Protein AF-A0AAD9XE96-F1 (afdb_monomer)

Radius of gyration: 38.79 Å; Cα contacts (8 Å, |Δi|>4): 26; chains: 1; bounding box: 76×45×105 Å

Sequence (97 aa):
MKAYNPVIYGIYGLTMWLNTNEKPVQVPEFKKQIGRPNKARNLQSDEVRVGGKLKLRRNYIRIKYNKCNQEGHNKTTCEKRKGLGSETEATDVAEST

Mean predicted aligned error: 19.69 Å

Solvent-accessible surface area (backbone atoms only — not comparable to full-atom values): 7368 Å² total; per-residue (Å²): 138,79,86,70,74,79,78,83,76,79,79,79,56,80,89,75,52,85,86,70,93,64,79,77,84,76,77,80,84,87,71,86,69,86,67,82,75,64,97,66,74,81,75,54,95,88,50,81,79,83,53,81,83,78,58,80,77,89,75,96,73,85,40,62,22,84,89,79,70,45,71,83,35,44,82,89,69,34,58,86,69,63,54,84,74,68,88,74,88,80,87,81,84,81,83,90,134

pLDDT: mean 75.11, std 15.86, range [36.0, 92.0]

Structure (mmCIF, N/CA/C/O backbone):
data_AF-A0AAD9XE96-F1
#
_entry.id   AF-A0AAD9XE96-F1
#
loop_
_atom_site.group_PDB
_atom_site.id
_atom_site.type_symbol
_atom_site.label_atom_id
_atom_site.label_alt_id
_atom_site.label_comp_id
_atom_site.label_asym_id
_atom_site.label_entity_id
_atom_site.label_seq_id
_atom_site.pdbx_PDB_ins_code
_atom_site.Cartn_x
_atom_site.Cartn_y
_atom_site.Cartn_z
_atom_site.occupancy
_atom_site.B_iso_or_equiv
_atom_site.auth_seq_id
_atom_site.auth_comp_id
_atom_site.auth_asym_id
_atom_site.auth_atom_id
_atom_site.pdbx_PDB_model_num
ATOM 1 N N . MET A 1 1 ? -6.534 24.973 -49.827 1.00 55.97 1 MET A N 1
ATOM 2 C CA . MET A 1 1 ? -6.609 24.003 -48.712 1.00 55.97 1 MET A CA 1
ATOM 3 C C . MET A 1 1 ? -5.207 23.857 -48.109 1.00 55.97 1 MET A C 1
ATOM 5 O O . MET A 1 1 ? -4.431 23.042 -48.576 1.00 55.97 1 MET A O 1
ATOM 9 N N . LYS A 1 2 ? -4.824 24.734 -47.164 1.00 62.03 2 LYS A N 1
ATOM 10 C CA . LYS A 1 2 ? -3.468 24.773 -46.556 1.00 62.03 2 LYS A CA 1
ATOM 11 C C . LYS A 1 2 ? -3.336 23.897 -45.294 1.00 62.03 2 LYS A C 1
ATOM 13 O O . LYS A 1 2 ? -2.276 23.855 -44.691 1.00 62.03 2 LYS A O 1
ATOM 18 N N . ALA A 1 3 ? -4.417 23.228 -44.891 1.00 64.88 3 ALA A N 1
ATOM 19 C CA . ALA A 1 3 ? -4.564 22.621 -43.567 1.00 64.88 3 ALA A CA 1
ATOM 20 C C . ALA A 1 3 ? -3.907 21.234 -43.394 1.00 64.88 3 ALA A C 1
ATOM 22 O O . ALA A 1 3 ? -3.866 20.739 -42.276 1.00 64.88 3 ALA A O 1
ATOM 23 N N . TYR A 1 4 ? -3.389 20.616 -44.463 1.00 69.81 4 TYR A N 1
ATOM 24 C CA . TYR A 1 4 ? -2.868 19.235 -44.445 1.00 69.81 4 TYR A CA 1
ATOM 25 C C . TYR A 1 4 ? -1.405 19.112 -44.900 1.00 69.81 4 TYR A C 1
ATOM 27 O O . TYR A 1 4 ? -0.989 18.059 -45.370 1.00 69.81 4 TYR A O 1
ATOM 35 N N . ASN A 1 5 ? -0.622 20.188 -44.809 1.00 67.69 5 ASN A N 1
ATOM 36 C CA . ASN A 1 5 ? 0.792 20.173 -45.182 1.00 67.69 5 ASN A CA 1
ATOM 37 C C . ASN A 1 5 ? 1.613 20.449 -43.913 1.00 67.69 5 ASN A C 1
ATOM 39 O O . ASN A 1 5 ? 1.487 21.551 -43.378 1.00 67.69 5 ASN A O 1
ATOM 43 N N . PRO A 1 6 ? 2.389 19.489 -43.380 1.00 73.38 6 PRO A N 1
ATOM 44 C CA . PRO A 1 6 ? 3.073 18.406 -44.090 1.00 73.38 6 PRO A CA 1
ATOM 45 C C . PRO A 1 6 ? 2.352 17.050 -44.063 1.00 73.38 6 PRO A C 1
ATOM 47 O O . PRO A 1 6 ? 1.811 16.623 -43.044 1.00 73.38 6 PRO A O 1
ATOM 50 N N . VAL A 1 7 ? 2.428 16.338 -45.187 1.00 77.69 7 VAL A N 1
ATOM 51 C CA . VAL A 1 7 ? 2.073 14.916 -45.273 1.00 77.69 7 VAL A CA 1
ATOM 52 C C . VAL A 1 7 ? 3.103 14.114 -44.475 1.00 77.69 7 VAL A C 1
ATOM 54 O O . VAL A 1 7 ? 4.284 14.094 -44.821 1.00 77.69 7 VAL A O 1
ATOM 57 N N . ILE A 1 8 ? 2.668 13.470 -43.391 1.00 78.19 8 ILE A N 1
ATOM 58 C CA . ILE A 1 8 ? 3.510 12.551 -42.620 1.00 78.19 8 ILE A CA 1
ATOM 59 C C . ILE A 1 8 ? 3.527 11.219 -43.365 1.00 78.19 8 ILE A C 1
ATOM 61 O O . ILE A 1 8 ? 2.523 10.509 -43.409 1.00 78.19 8 ILE A O 1
ATOM 65 N N . TYR A 1 9 ? 4.667 10.884 -43.961 1.00 79.94 9 TYR A N 1
ATOM 66 C CA . TYR A 1 9 ? 4.883 9.560 -44.529 1.00 79.94 9 TYR A CA 1
ATOM 67 C C . TYR A 1 9 ? 5.139 8.553 -43.406 1.00 79.94 9 TYR A C 1
ATOM 69 O O . TYR A 1 9 ? 5.825 8.854 -42.427 1.00 79.94 9 TYR A O 1
ATOM 77 N N . GLY A 1 10 ? 4.567 7.358 -43.540 1.00 85.19 10 GLY A N 1
ATOM 78 C CA . GLY A 1 10 ? 4.820 6.265 -42.609 1.00 85.19 10 GLY A CA 1
ATOM 79 C C . GLY A 1 10 ? 6.291 5.851 -42.629 1.00 85.19 10 GLY A C 1
ATOM 80 O O . GLY A 1 10 ? 6.954 5.914 -43.664 1.00 85.19 10 GLY A O 1
ATOM 81 N N . ILE A 1 11 ? 6.797 5.410 -41.480 1.00 86.62 11 ILE A N 1
ATOM 82 C CA . ILE A 1 11 ? 8.118 4.788 -41.402 1.00 86.62 11 ILE A CA 1
ATOM 83 C C . ILE A 1 11 ? 8.035 3.424 -42.092 1.00 86.62 11 ILE A C 1
ATOM 85 O O . ILE A 1 11 ? 7.054 2.696 -41.927 1.00 86.62 11 ILE A O 1
ATOM 89 N N . TYR A 1 12 ? 9.062 3.082 -42.870 1.00 87.62 12 TYR A N 1
ATOM 90 C CA . TYR A 1 12 ? 9.150 1.781 -43.521 1.00 87.62 12 TYR A CA 1
ATOM 91 C C . TYR A 1 12 ? 9.070 0.639 -42.503 1.00 87.62 12 TYR A C 1
ATOM 93 O O . TYR A 1 12 ? 9.626 0.724 -41.406 1.00 87.62 12 TYR A O 1
ATOM 101 N N . GLY A 1 13 ? 8.384 -0.440 -42.880 1.00 85.69 13 GLY A N 1
ATOM 102 C CA . GLY A 1 13 ? 8.292 -1.640 -42.055 1.00 85.69 13 GLY A CA 1
ATOM 103 C C . GLY A 1 13 ? 9.650 -2.320 -41.871 1.00 85.69 13 GLY A C 1
ATOM 104 O O . GLY A 1 13 ? 10.563 -2.135 -42.675 1.00 85.69 13 GLY A O 1
ATOM 105 N N . LEU A 1 14 ? 9.753 -3.153 -40.834 1.00 8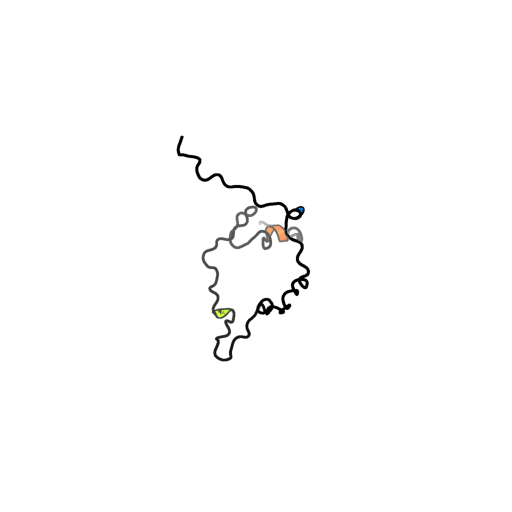7.50 14 LEU A N 1
ATOM 106 C CA . LEU A 1 14 ? 10.976 -3.867 -40.443 1.00 87.50 14 LEU A CA 1
ATOM 107 C C . LEU A 1 14 ? 11.664 -4.597 -41.612 1.00 87.50 14 LEU A C 1
ATOM 109 O O . LEU A 1 14 ? 12.884 -4.637 -41.688 1.00 87.50 14 LEU A O 1
ATOM 113 N N . THR A 1 15 ? 10.887 -5.141 -42.551 1.00 87.31 15 THR A N 1
ATOM 114 C CA . THR A 1 15 ? 11.388 -5.885 -43.719 1.00 87.31 15 THR A CA 1
ATOM 115 C C . THR A 1 15 ? 12.129 -5.024 -44.743 1.00 87.31 15 THR A C 1
ATOM 117 O O . THR A 1 15 ? 12.838 -5.567 -45.583 1.00 87.31 15 THR A O 1
ATOM 120 N N . MET A 1 16 ? 11.938 -3.703 -44.717 1.00 88.94 16 MET A N 1
ATOM 121 C CA . MET A 1 16 ? 12.594 -2.743 -45.612 1.00 88.94 16 MET A CA 1
ATOM 122 C C . MET A 1 16 ? 13.798 -2.058 -44.948 1.00 88.94 16 MET A C 1
ATOM 124 O O . MET A 1 16 ? 14.417 -1.185 -45.554 1.00 88.94 16 MET A O 1
ATOM 128 N N . TRP A 1 17 ? 14.114 -2.402 -43.696 1.00 88.31 17 TRP A N 1
ATOM 129 C CA . TRP A 1 17 ? 15.292 -1.873 -43.016 1.00 88.31 17 TRP A CA 1
ATOM 130 C C . TRP A 1 17 ? 16.557 -2.547 -43.549 1.00 88.31 17 TRP A C 1
ATOM 132 O O . TRP A 1 17 ? 16.545 -3.710 -43.954 1.00 88.31 17 TRP A O 1
ATOM 142 N N . LEU A 1 18 ? 17.664 -1.805 -43.556 1.00 87.88 18 LEU A N 1
ATOM 143 C CA . LEU A 1 18 ? 18.960 -2.349 -43.943 1.00 87.88 18 LEU A CA 1
ATOM 144 C C . LEU A 1 18 ? 19.391 -3.402 -42.915 1.00 87.88 18 LEU A C 1
ATOM 146 O O . LEU A 1 18 ? 19.462 -3.118 -41.721 1.00 87.88 18 LEU A O 1
ATOM 150 N N . ASN A 1 19 ? 19.688 -4.614 -43.386 1.00 83.81 19 ASN A N 1
ATOM 151 C CA . ASN A 1 19 ? 20.254 -5.662 -42.545 1.00 83.81 19 ASN A CA 1
ATOM 152 C C . ASN A 1 19 ? 21.727 -5.347 -42.286 1.00 83.81 19 ASN A C 1
ATOM 154 O O . ASN A 1 19 ? 22.576 -5.538 -43.159 1.00 83.81 19 ASN A O 1
ATOM 158 N N . THR A 1 20 ? 22.031 -4.858 -41.090 1.00 84.94 20 THR A N 1
ATOM 159 C CA . THR A 1 20 ? 23.410 -4.609 -40.673 1.00 84.94 20 THR A CA 1
ATOM 160 C C . THR A 1 20 ? 24.014 -5.879 -40.070 1.00 84.94 20 THR A C 1
ATOM 162 O O . THR A 1 20 ? 23.395 -6.515 -39.222 1.00 84.94 20 THR A O 1
ATOM 165 N N . ASN A 1 21 ? 25.251 -6.228 -40.443 1.00 86.38 21 ASN A N 1
ATOM 166 C CA . ASN A 1 21 ? 26.025 -7.329 -39.833 1.00 86.38 21 ASN A CA 1
ATOM 167 C C . ASN A 1 21 ? 26.597 -6.959 -38.446 1.00 86.38 21 ASN A C 1
ATOM 169 O O . ASN A 1 21 ? 27.682 -7.399 -38.060 1.00 86.38 21 ASN A O 1
ATOM 173 N N . GLU A 1 22 ? 25.909 -6.088 -37.714 1.00 84.06 22 GLU A N 1
ATOM 174 C CA . GLU A 1 22 ? 26.345 -5.628 -36.403 1.00 84.06 22 GLU A CA 1
ATOM 175 C C . GLU A 1 22 ? 26.132 -6.702 -35.339 1.00 84.06 22 GLU A C 1
ATOM 177 O O . GLU A 1 22 ? 25.264 -7.573 -35.440 1.00 84.06 22 GLU A O 1
ATOM 182 N N . LYS A 1 23 ? 26.958 -6.645 -34.290 1.00 86.94 23 LYS A N 1
ATOM 183 C CA . LYS A 1 23 ? 26.786 -7.532 -33.142 1.00 86.94 23 LYS A CA 1
ATOM 184 C C . LYS A 1 23 ? 25.428 -7.248 -32.495 1.00 86.94 23 LYS A C 1
ATOM 186 O O . LYS A 1 23 ? 25.044 -6.082 -32.395 1.00 86.94 23 LYS A O 1
ATOM 191 N N . PRO A 1 24 ? 24.727 -8.284 -32.010 1.00 86.88 24 PRO A N 1
ATOM 192 C CA . PRO A 1 24 ? 23.485 -8.077 -31.289 1.00 86.88 24 PRO A CA 1
ATOM 193 C C . PRO A 1 24 ? 23.731 -7.165 -30.085 1.00 86.88 24 PRO A C 1
ATOM 195 O O . PRO A 1 24 ? 24.760 -7.272 -29.408 1.00 86.88 24 PRO A O 1
ATOM 198 N N . VAL A 1 25 ? 22.775 -6.274 -29.825 1.00 87.88 25 VAL A N 1
ATOM 199 C CA . VAL A 1 25 ? 22.806 -5.386 -28.660 1.00 87.88 25 VAL A CA 1
ATOM 200 C C . VAL A 1 25 ? 22.941 -6.242 -27.402 1.00 87.88 25 VAL A C 1
ATOM 202 O O . VAL A 1 25 ? 22.152 -7.163 -27.180 1.00 87.88 25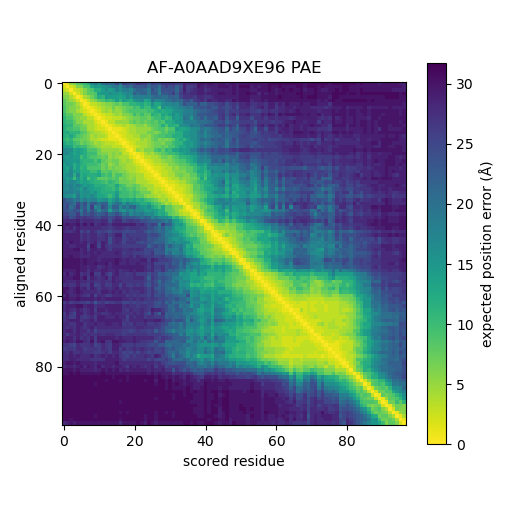 VAL A O 1
ATOM 205 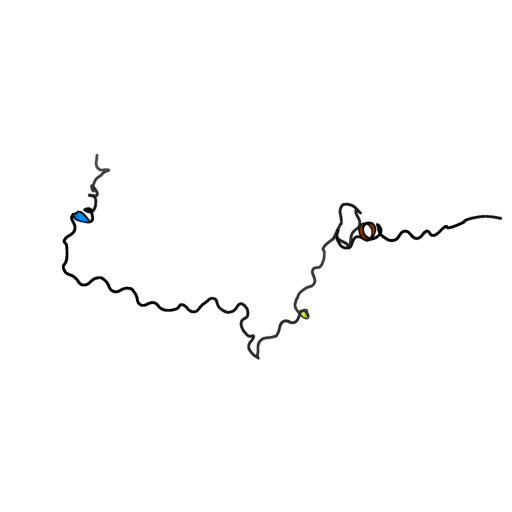N N . GLN A 1 26 ? 23.959 -5.959 -26.588 1.00 89.50 26 GLN A N 1
ATOM 206 C CA . GLN A 1 26 ? 24.126 -6.649 -25.315 1.00 89.50 26 GLN A CA 1
ATOM 207 C C . GLN A 1 26 ? 22.973 -6.288 -24.382 1.00 89.50 26 GLN A C 1
ATOM 209 O O . GLN A 1 26 ? 22.545 -5.134 -24.316 1.00 89.50 26 GLN A O 1
ATOM 214 N N . VAL A 1 27 ? 22.474 -7.286 -23.653 1.00 90.62 27 VAL A N 1
ATOM 215 C CA . VAL A 1 27 ? 21.445 -7.050 -22.643 1.00 90.62 27 VAL A CA 1
ATOM 216 C C . VAL A 1 27 ? 21.957 -6.052 -21.602 1.00 90.62 27 VAL A C 1
ATOM 218 O O . VAL A 1 27 ? 23.145 -6.074 -21.263 1.00 90.62 27 VAL A O 1
ATOM 221 N N . PRO A 1 28 ? 21.085 -5.177 -21.080 1.00 90.44 28 PRO A N 1
ATOM 222 C CA . PRO A 1 28 ? 21.468 -4.300 -19.990 1.00 90.44 28 PRO A CA 1
ATOM 223 C C . PRO A 1 28 ? 21.927 -5.131 -18.791 1.00 90.44 28 PRO A C 1
ATOM 225 O O . PRO A 1 28 ? 21.367 -6.187 -18.487 1.00 90.44 28 PRO A O 1
ATOM 228 N N . GLU A 1 29 ? 22.942 -4.632 -18.093 1.00 92.00 29 GLU A N 1
ATOM 229 C CA . GLU A 1 29 ? 23.438 -5.274 -16.884 1.00 92.00 29 GLU A CA 1
ATOM 230 C C . GLU A 1 29 ? 22.341 -5.282 -15.809 1.00 92.00 29 GLU A C 1
ATOM 232 O O . GLU A 1 29 ? 21.815 -4.237 -15.410 1.00 92.00 29 GLU A O 1
ATOM 237 N N . PHE A 1 30 ? 21.986 -6.473 -15.327 1.00 89.38 30 PHE A N 1
ATOM 238 C CA . PHE A 1 30 ? 21.008 -6.605 -14.258 1.00 89.38 30 PHE A CA 1
ATOM 239 C C . PHE A 1 30 ? 21.610 -6.131 -12.932 1.00 89.38 30 PHE A C 1
ATOM 241 O O . PHE A 1 30 ? 22.492 -6.773 -12.364 1.00 89.38 30 PHE A O 1
ATOM 248 N N . LYS A 1 31 ? 21.075 -5.034 -12.391 1.00 90.19 31 LYS A N 1
ATOM 249 C CA . LYS A 1 31 ? 21.378 -4.575 -11.032 1.00 90.19 31 LYS A CA 1
ATOM 250 C C . LYS A 1 31 ? 20.199 -4.885 -10.126 1.00 90.19 31 LYS A C 1
ATOM 252 O O . LYS A 1 31 ? 19.100 -4.367 -10.326 1.00 90.19 31 LYS A O 1
ATOM 257 N N . LYS A 1 32 ? 20.428 -5.711 -9.099 1.00 87.50 32 LYS A N 1
ATOM 258 C CA . LYS A 1 32 ? 19.431 -5.955 -8.053 1.00 87.50 32 LYS A CA 1
ATOM 259 C C . LYS A 1 32 ? 19.134 -4.629 -7.357 1.00 87.50 32 LYS A C 1
ATOM 261 O O . LYS A 1 32 ? 19.978 -4.101 -6.637 1.00 87.50 32 LYS A O 1
ATOM 266 N N . GLN A 1 33 ? 17.939 -4.095 -7.580 1.00 85.44 33 GLN A N 1
ATOM 267 C CA . GLN A 1 33 ? 17.486 -2.913 -6.861 1.00 85.44 33 GLN A CA 1
ATOM 268 C C . GLN A 1 33 ? 17.451 -3.226 -5.361 1.00 85.44 33 GLN A C 1
ATOM 270 O O . GLN A 1 33 ? 17.086 -4.337 -4.957 1.00 85.44 33 GLN A O 1
ATOM 275 N N . ILE A 1 34 ? 17.834 -2.249 -4.533 1.00 82.12 34 ILE A N 1
ATOM 276 C CA . ILE A 1 34 ? 17.573 -2.318 -3.095 1.00 82.12 34 ILE A CA 1
ATOM 277 C C . ILE A 1 34 ? 16.075 -2.567 -2.934 1.00 82.12 34 ILE A C 1
ATOM 279 O O . ILE A 1 34 ? 15.245 -1.822 -3.457 1.00 82.12 34 ILE A O 1
ATOM 283 N N . GLY A 1 35 ? 15.747 -3.691 -2.2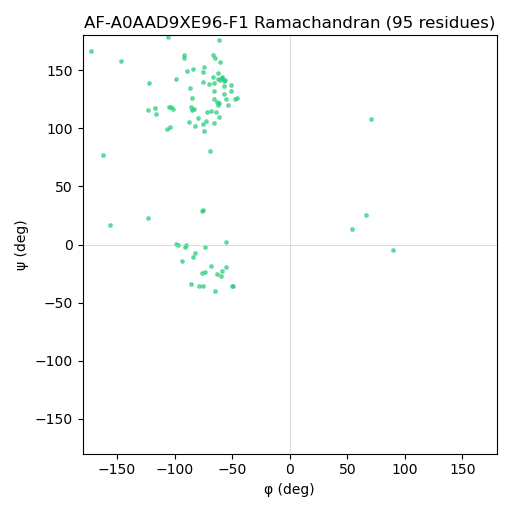96 1.00 84.50 35 GLY A N 1
ATOM 284 C CA . GLY A 1 35 ? 14.366 -4.097 -2.091 1.00 84.50 35 GLY A CA 1
ATOM 285 C C . GLY A 1 35 ? 13.603 -3.069 -1.259 1.00 84.50 35 GLY A C 1
ATOM 286 O O . GLY A 1 35 ? 14.166 -2.103 -0.742 1.00 84.50 35 GLY A O 1
ATOM 287 N N . ARG A 1 36 ? 12.300 -3.306 -1.092 1.00 81.06 36 ARG A N 1
ATOM 288 C CA . ARG A 1 36 ? 11.453 -2.504 -0.203 1.00 81.06 36 ARG A CA 1
ATOM 289 C C . ARG A 1 36 ? 12.171 -2.299 1.145 1.00 81.06 36 ARG A C 1
ATOM 291 O O . ARG A 1 36 ? 12.526 -3.299 1.773 1.00 81.06 36 ARG A O 1
ATOM 298 N N . PRO A 1 37 ? 12.337 -1.050 1.617 1.00 77.25 37 PRO A N 1
ATOM 299 C CA . PRO A 1 37 ? 12.839 -0.791 2.958 1.00 77.25 37 PRO A CA 1
ATOM 300 C C . PRO A 1 37 ? 12.040 -1.606 3.974 1.00 77.25 37 PRO A C 1
ATOM 302 O O . PRO A 1 37 ? 10.806 -1.642 3.906 1.00 77.25 37 PRO A O 1
ATOM 305 N N . ASN A 1 38 ? 12.731 -2.293 4.886 1.00 68.56 38 ASN A N 1
ATOM 306 C CA . ASN A 1 38 ? 12.067 -3.109 5.897 1.00 68.56 38 ASN A CA 1
ATOM 307 C C . ASN A 1 38 ? 10.994 -2.284 6.619 1.00 68.56 38 ASN A C 1
ATOM 309 O O . ASN A 1 38 ? 11.201 -1.120 6.959 1.00 68.56 38 ASN A O 1
ATOM 313 N N . LYS A 1 39 ? 9.828 -2.902 6.840 1.00 68.81 39 LYS A N 1
ATOM 314 C CA . LYS A 1 39 ? 8.608 -2.254 7.355 1.00 68.81 39 LYS A CA 1
ATOM 315 C C . LYS A 1 39 ? 8.813 -1.522 8.691 1.00 68.81 39 LYS A C 1
ATOM 317 O O . LYS A 1 39 ? 8.011 -0.658 9.032 1.00 68.81 39 LYS A O 1
ATOM 322 N N . ALA A 1 40 ? 9.870 -1.852 9.426 1.00 64.38 40 ALA A N 1
ATOM 323 C CA . ALA A 1 40 ? 10.321 -1.106 10.584 1.00 64.38 40 ALA A CA 1
ATOM 324 C C . ALA A 1 40 ? 11.774 -0.675 10.371 1.00 64.38 40 ALA A C 1
ATOM 326 O O . ALA A 1 40 ? 12.681 -1.504 10.294 1.00 64.38 40 ALA A O 1
ATOM 327 N N . ARG A 1 41 ? 11.985 0.638 10.297 1.00 75.88 41 ARG A N 1
ATOM 328 C CA . ARG A 1 41 ? 13.291 1.235 10.555 1.00 75.88 41 ARG A CA 1
ATOM 329 C C . ARG A 1 41 ? 13.611 1.002 12.033 1.00 75.88 41 ARG A C 1
ATOM 331 O O . ARG A 1 41 ? 12.756 1.263 12.880 1.00 75.88 41 ARG A O 1
ATOM 338 N N . ASN A 1 42 ? 14.812 0.520 12.342 1.00 73.88 42 ASN A N 1
ATOM 339 C CA . ASN A 1 42 ? 15.292 0.513 13.722 1.00 73.88 42 ASN A CA 1
ATOM 340 C C . ASN A 1 42 ? 15.350 1.971 14.206 1.00 73.88 42 ASN A C 1
ATOM 342 O O . ASN A 1 42 ? 16.006 2.795 13.565 1.00 73.88 42 ASN A O 1
ATOM 346 N N . LEU A 1 43 ? 14.628 2.287 15.286 1.00 74.50 43 LEU A N 1
ATOM 347 C CA . LEU A 1 43 ? 14.765 3.570 15.981 1.00 74.50 43 LEU A CA 1
ATOM 348 C C . LEU A 1 43 ? 16.229 3.716 16.413 1.00 74.50 43 LEU A C 1
ATOM 350 O O . LEU A 1 43 ? 16.782 2.777 16.993 1.00 74.50 43 LEU A O 1
ATOM 354 N N . GLN A 1 44 ? 16.852 4.853 16.105 1.00 78.44 44 GLN A N 1
ATOM 355 C CA . GLN A 1 44 ? 18.169 5.193 16.642 1.00 78.44 44 GLN A CA 1
ATOM 356 C C . GLN A 1 44 ? 18.083 5.414 18.164 1.00 78.44 44 GLN A C 1
ATOM 358 O O . GLN A 1 44 ? 16.993 5.554 18.722 1.00 78.44 44 GLN A O 1
ATOM 363 N N . SER A 1 45 ? 19.221 5.395 18.861 1.00 74.38 45 SER A N 1
ATOM 364 C CA . SER A 1 45 ? 19.267 5.480 20.332 1.00 74.38 45 SER A CA 1
ATOM 365 C C . SER A 1 45 ? 18.724 6.796 20.901 1.00 74.38 45 SER A C 1
ATOM 367 O O . SER A 1 45 ? 18.285 6.833 22.046 1.00 74.38 45 SER A O 1
ATOM 369 N N . ASP A 1 46 ? 18.764 7.861 20.106 1.00 80.38 46 ASP A N 1
ATOM 370 C CA . ASP A 1 46 ? 18.243 9.198 20.396 1.00 80.38 46 ASP A CA 1
ATOM 371 C C . ASP A 1 46 ? 16.742 9.343 20.090 1.00 80.38 46 ASP A C 1
ATOM 373 O O . ASP A 1 46 ? 16.109 10.321 20.489 1.00 80.38 46 ASP A O 1
ATOM 377 N N . GLU A 1 47 ? 16.136 8.364 19.418 1.00 77.94 47 GLU A N 1
ATOM 378 C CA . GLU A 1 47 ? 14.724 8.416 19.071 1.00 77.94 47 GLU A CA 1
ATOM 379 C C . GLU A 1 47 ? 13.839 7.915 20.213 1.00 77.94 47 GLU A C 1
ATOM 381 O O . GLU A 1 47 ? 13.945 6.785 20.699 1.00 77.94 47 GLU A O 1
ATOM 386 N N . VAL A 1 48 ? 12.877 8.750 20.610 1.00 74.56 48 VAL A N 1
ATOM 387 C CA . VAL A 1 48 ? 11.912 8.407 21.657 1.00 74.56 48 VAL A CA 1
ATOM 388 C C . VAL A 1 48 ? 11.049 7.230 21.202 1.00 74.56 48 VAL A C 1
ATOM 390 O O . VAL A 1 48 ? 10.217 7.344 20.298 1.00 74.56 48 VAL A O 1
ATOM 393 N N . ARG A 1 49 ? 11.192 6.084 21.876 1.00 70.44 49 ARG A N 1
ATOM 394 C CA . ARG A 1 49 ? 10.316 4.929 21.664 1.00 70.44 49 ARG A CA 1
ATOM 395 C C . ARG A 1 49 ? 8.908 5.285 22.123 1.00 70.44 49 ARG A C 1
ATOM 397 O O . ARG A 1 49 ? 8.616 5.311 23.318 1.00 70.44 49 ARG A O 1
ATOM 404 N N . VAL A 1 50 ? 8.024 5.534 21.160 1.00 69.06 50 VAL A N 1
ATOM 405 C CA . VAL A 1 50 ? 6.618 5.860 21.407 1.00 69.06 50 VAL A CA 1
ATOM 406 C C . VAL A 1 50 ? 5.881 4.627 21.948 1.00 69.06 50 VAL A C 1
ATOM 408 O O . VAL A 1 50 ? 5.187 3.907 21.231 1.00 69.06 50 VAL A O 1
ATOM 411 N N . GLY A 1 51 ? 6.037 4.362 23.245 1.00 68.31 51 GLY A N 1
ATOM 412 C CA . GLY A 1 51 ? 5.135 3.498 23.997 1.00 68.31 51 GLY A CA 1
ATOM 413 C C . GLY A 1 51 ? 3.722 4.084 23.967 1.00 68.31 51 GLY A C 1
ATOM 414 O O . GLY A 1 51 ? 3.549 5.287 23.775 1.00 68.31 51 GLY A O 1
ATOM 415 N N . GLY A 1 52 ? 2.696 3.251 24.168 1.00 65.50 52 GLY A N 1
ATOM 416 C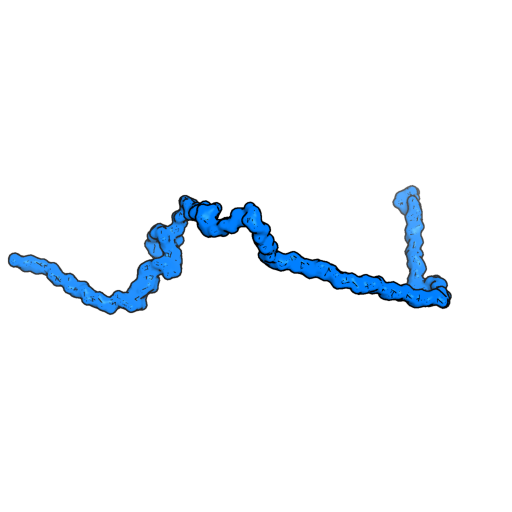 CA . GLY A 1 52 ? 1.274 3.608 24.001 1.00 65.50 52 GLY A CA 1
ATOM 417 C C . GLY A 1 52 ? 0.745 4.813 24.803 1.00 65.50 52 GLY A C 1
ATOM 418 O O . GLY A 1 52 ? -0.436 5.118 24.697 1.00 65.50 52 GLY A O 1
ATOM 419 N N . LYS A 1 53 ? 1.598 5.503 25.567 1.00 65.31 53 LYS A N 1
ATOM 420 C CA . LYS A 1 53 ? 1.328 6.728 26.326 1.00 65.31 53 LYS A CA 1
ATOM 421 C C . LYS A 1 53 ? 1.195 7.991 25.457 1.00 65.31 53 LYS A C 1
ATOM 423 O O . LYS A 1 53 ? 0.532 8.921 25.887 1.00 65.31 53 LYS A O 1
ATOM 428 N N . LEU A 1 54 ? 1.767 8.027 24.246 1.00 67.00 54 LEU A N 1
ATOM 429 C CA . LEU A 1 54 ? 1.634 9.177 23.323 1.00 67.00 54 LEU A CA 1
ATOM 430 C C . LEU A 1 54 ? 0.442 9.054 22.356 1.00 67.00 54 LEU A C 1
ATOM 432 O O . LEU A 1 54 ? 0.199 9.947 21.549 1.00 67.00 54 LEU A O 1
ATOM 436 N N . LYS A 1 55 ? -0.308 7.944 22.399 1.00 72.69 55 LYS A N 1
ATOM 437 C CA . LYS A 1 55 ? -1.534 7.802 21.608 1.00 72.69 55 LYS A CA 1
ATOM 438 C C . LYS A 1 55 ? -2.688 8.423 22.386 1.00 72.69 55 LYS A C 1
ATOM 440 O O . LYS A 1 55 ? -3.049 7.923 23.450 1.00 72.69 55 LYS A O 1
ATOM 445 N N . LEU A 1 56 ? -3.281 9.486 21.846 1.00 79.06 56 LEU A N 1
ATOM 446 C CA . LEU A 1 56 ? -4.506 10.056 22.400 1.00 79.06 56 LEU A CA 1
ATOM 447 C C . LEU A 1 56 ? -5.604 8.986 22.446 1.00 79.06 56 LEU A C 1
ATOM 449 O O . LEU A 1 56 ? -5.786 8.208 21.503 1.00 79.06 56 LEU A O 1
ATOM 453 N N . ARG A 1 57 ? -6.341 8.937 23.560 1.00 76.88 57 ARG A N 1
ATOM 454 C CA . ARG A 1 57 ? -7.538 8.101 23.667 1.00 76.88 57 ARG A CA 1
ATOM 455 C C . ARG A 1 57 ? -8.604 8.647 22.722 1.00 76.88 57 ARG A C 1
ATOM 457 O O . ARG A 1 57 ? -8.731 9.854 22.525 1.00 76.88 57 ARG A O 1
ATOM 464 N N . ARG A 1 58 ? -9.372 7.740 22.122 1.00 81.62 58 ARG A N 1
ATOM 465 C CA . ARG A 1 58 ? -10.494 8.112 21.264 1.00 81.62 58 ARG A CA 1
ATOM 466 C C . ARG A 1 58 ? -11.644 8.594 22.152 1.00 81.62 58 ARG A C 1
ATOM 468 O O . ARG A 1 58 ? -12.364 7.774 22.711 1.00 81.62 58 ARG A O 1
ATOM 475 N N . ASN A 1 59 ? -11.773 9.908 22.299 1.00 82.44 59 ASN A N 1
ATOM 476 C CA . ASN A 1 59 ? -12.803 10.550 23.117 1.00 82.44 59 ASN A CA 1
ATOM 477 C C . ASN A 1 59 ? -14.055 10.872 22.270 1.00 82.44 59 ASN A C 1
ATOM 479 O O . ASN A 1 59 ? -13.971 10.930 21.044 1.00 82.44 59 ASN A O 1
ATOM 483 N N . TYR A 1 60 ? -15.205 11.086 22.920 1.00 81.12 60 TYR A N 1
ATOM 484 C CA . TYR A 1 60 ? -16.473 11.546 22.312 1.00 81.12 60 TYR A CA 1
ATOM 485 C C . TYR A 1 60 ? -17.179 10.596 21.331 1.00 81.12 60 TYR A C 1
ATOM 487 O O . TYR A 1 60 ? -17.964 11.037 20.493 1.00 81.12 60 TYR A O 1
ATOM 495 N N . ILE A 1 61 ? -16.966 9.284 21.443 1.00 84.38 61 ILE A N 1
ATOM 496 C CA . ILE A 1 61 ? -17.697 8.311 20.620 1.00 84.38 61 ILE A CA 1
ATOM 497 C C . ILE A 1 61 ? -18.815 7.670 21.414 1.00 84.38 61 ILE A C 1
ATOM 499 O O . ILE A 1 61 ? -18.572 6.926 22.361 1.00 84.38 61 ILE A O 1
ATOM 503 N N . ARG A 1 62 ? -20.045 7.906 20.958 1.00 85.44 62 ARG A N 1
ATOM 504 C CA . ARG A 1 62 ? -21.224 7.183 21.424 1.00 85.44 62 ARG A CA 1
ATOM 505 C C . ARG A 1 62 ? -21.317 5.865 20.670 1.00 85.44 62 ARG A C 1
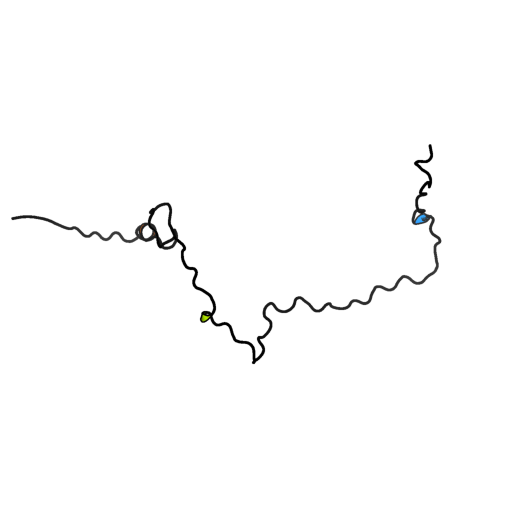ATOM 507 O O . ARG A 1 62 ? -21.699 5.822 19.503 1.00 85.44 62 ARG A O 1
ATOM 514 N N . ILE A 1 63 ? -20.910 4.784 21.325 1.00 87.75 63 ILE A N 1
ATOM 515 C CA . ILE A 1 63 ? -21.097 3.433 20.798 1.00 87.75 63 ILE A CA 1
ATOM 516 C C . ILE A 1 63 ? -22.520 3.013 21.153 1.00 87.75 63 ILE A C 1
ATOM 518 O O . ILE A 1 63 ? -22.835 2.905 22.333 1.00 87.75 63 ILE A O 1
ATOM 522 N N . LYS A 1 64 ? -23.367 2.776 20.150 1.00 89.88 64 LYS A N 1
ATOM 523 C CA . LYS A 1 64 ? -24.737 2.281 20.330 1.00 89.88 64 LYS A CA 1
ATOM 524 C C . LYS A 1 64 ? -24.914 0.975 19.570 1.00 89.88 64 LYS A C 1
ATOM 526 O O . LYS A 1 64 ? -24.467 0.849 18.429 1.00 89.88 64 LYS A O 1
ATOM 531 N N . TYR A 1 65 ? -25.603 0.012 20.174 1.00 90.56 65 TYR A N 1
ATOM 532 C CA . TYR A 1 65 ? -26.057 -1.181 19.468 1.00 90.56 65 TYR A CA 1
ATOM 533 C C . TYR A 1 65 ? -27.552 -1.078 19.146 1.00 90.56 65 TYR A C 1
ATOM 535 O O . TYR A 1 65 ? -28.394 -1.021 20.037 1.00 90.56 65 TYR A O 1
ATOM 543 N N . ASN A 1 66 ? -27.896 -1.090 17.855 1.00 86.62 66 ASN A N 1
ATOM 544 C CA . ASN A 1 66 ? -29.259 -0.816 17.380 1.00 86.62 66 ASN A CA 1
ATOM 545 C C . ASN A 1 66 ? -30.336 -1.774 17.914 1.00 86.62 66 ASN A C 1
ATOM 547 O O . ASN A 1 66 ? -31.488 -1.373 18.016 1.00 86.62 66 ASN A O 1
ATOM 551 N N . LYS A 1 67 ? -30.001 -3.028 18.262 1.00 85.62 67 LYS A N 1
ATOM 552 C CA . LYS A 1 67 ? -31.023 -3.977 18.745 1.00 85.62 67 LYS A CA 1
ATOM 553 C C . LYS A 1 67 ? -31.408 -3.765 20.208 1.00 85.62 67 LYS A C 1
ATOM 555 O O . LYS A 1 67 ? -32.560 -3.973 20.558 1.00 85.62 67 LYS A O 1
ATOM 560 N N . CYS A 1 68 ? -30.460 -3.390 21.067 1.00 87.69 68 CYS A N 1
ATOM 561 C CA . CYS A 1 68 ? -30.748 -3.107 22.477 1.00 87.69 68 CYS A CA 1
ATOM 562 C C . CYS A 1 68 ? -31.014 -1.619 22.734 1.00 87.69 68 CYS A C 1
ATOM 564 O O . CYS A 1 68 ? -31.485 -1.281 23.815 1.00 87.69 68 CYS A O 1
ATOM 566 N N . ASN A 1 69 ? -30.676 -0.756 21.768 1.00 85.19 69 ASN A N 1
ATOM 567 C CA . ASN A 1 69 ? -30.724 0.703 21.837 1.00 85.19 69 ASN A CA 1
ATOM 568 C C . ASN A 1 69 ? -29.969 1.337 23.016 1.00 85.19 69 ASN A C 1
ATOM 570 O O . ASN A 1 69 ? -30.115 2.532 23.251 1.00 85.19 69 ASN A O 1
ATOM 574 N N . GLN A 1 70 ? -29.124 0.570 23.700 1.00 87.44 70 GLN A N 1
ATOM 575 C CA . GLN A 1 70 ? -28.285 1.034 24.798 1.00 87.44 70 GLN A CA 1
ATOM 576 C C . GLN A 1 70 ? -26.934 1.536 24.277 1.00 87.44 70 GLN A C 1
ATOM 578 O O . GLN A 1 70 ? -26.411 1.057 23.261 1.00 87.44 70 GLN A O 1
ATOM 583 N N . GLU A 1 71 ? -26.382 2.516 24.988 1.00 88.44 71 GLU A N 1
ATOM 584 C CA . GLU A 1 71 ? -25.075 3.105 24.708 1.00 88.44 71 GLU A CA 1
ATOM 585 C C . GLU A 1 71 ? -23.958 2.392 25.495 1.00 88.44 71 GLU A C 1
ATOM 587 O O . GLU A 1 71 ? -24.208 1.645 26.440 1.00 88.44 71 GLU A O 1
ATOM 592 N N . GLY A 1 72 ? -22.706 2.591 25.082 1.00 88.00 72 GLY A N 1
ATOM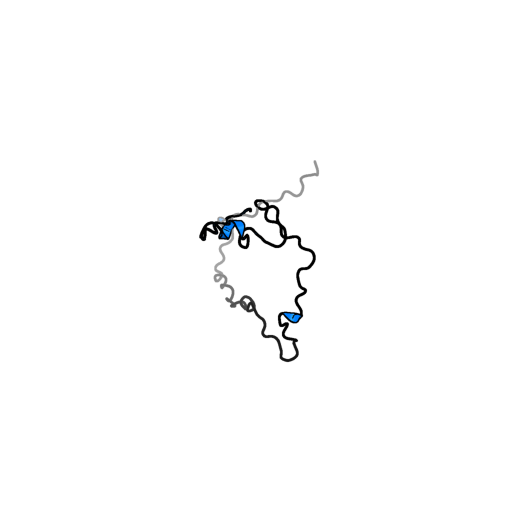 593 C CA . GLY A 1 72 ? -21.511 2.086 25.768 1.00 88.00 72 GLY A CA 1
ATOM 594 C C . GLY A 1 72 ? -21.039 0.696 25.334 1.00 88.00 72 GLY A C 1
ATOM 595 O O . GLY A 1 72 ? -19.971 0.259 25.759 1.00 88.00 72 GLY A O 1
ATOM 596 N N . HIS A 1 73 ? -21.767 0.001 24.454 1.00 90.31 73 HIS A N 1
ATOM 597 C CA . HIS A 1 73 ? -21.384 -1.336 23.998 1.00 90.31 73 HIS A CA 1
ATOM 598 C C . HIS A 1 73 ? -21.772 -1.609 22.543 1.00 90.31 73 HIS A C 1
ATOM 600 O O . HIS A 1 73 ? -22.660 -0.982 21.968 1.00 90.31 73 HIS A O 1
ATOM 606 N N . ASN A 1 74 ? -21.088 -2.571 21.926 1.00 89.50 74 ASN A N 1
ATOM 607 C CA . ASN A 1 74 ? -21.353 -2.992 20.555 1.00 89.50 74 ASN A CA 1
ATOM 608 C C . ASN A 1 74 ? -22.072 -4.354 20.544 1.00 89.50 74 ASN A C 1
ATOM 610 O O . ASN A 1 74 ? -22.271 -4.989 21.579 1.00 89.50 74 ASN A O 1
ATOM 614 N N . LYS A 1 75 ? -22.414 -4.856 19.352 1.00 86.88 75 LYS A N 1
ATOM 615 C CA . LYS A 1 75 ? -23.036 -6.182 19.190 1.00 86.88 75 LYS A CA 1
ATOM 616 C C . LYS A 1 75 ? -22.271 -7.293 19.925 1.00 86.88 75 LYS A C 1
ATOM 618 O O . LYS A 1 75 ? -22.895 -8.223 20.421 1.00 86.88 75 LYS A O 1
ATOM 623 N N . THR A 1 76 ? -20.938 -7.217 19.979 1.00 85.56 76 THR A N 1
ATOM 624 C CA . THR A 1 76 ? -20.099 -8.270 20.569 1.00 85.56 76 THR A CA 1
ATOM 625 C C . THR A 1 76 ? -20.121 -8.278 22.097 1.00 85.56 76 THR A C 1
ATOM 627 O O . THR A 1 76 ? -20.128 -9.348 22.706 1.00 85.56 76 THR A O 1
ATOM 630 N N . THR A 1 77 ? -20.197 -7.099 22.713 1.00 86.75 77 THR A N 1
ATOM 631 C CA . THR A 1 77 ? -20.174 -6.916 24.168 1.00 86.75 77 THR A CA 1
ATOM 632 C C . THR A 1 77 ? -21.562 -6.777 24.792 1.00 86.75 77 THR A C 1
ATOM 634 O O . THR A 1 77 ? -21.657 -6.688 26.006 1.00 86.75 77 THR A O 1
ATOM 637 N N . CYS A 1 78 ? -22.633 -6.825 23.994 1.00 89.69 78 CYS A N 1
ATOM 638 C CA . CYS A 1 78 ? -24.015 -6.761 24.472 1.00 89.69 78 CYS A CA 1
ATOM 639 C C . CYS A 1 78 ? -24.381 -7.938 25.393 1.00 89.69 78 CYS A C 1
ATOM 641 O O . CYS A 1 78 ? -24.385 -9.092 24.959 1.00 89.69 78 CYS A O 1
ATOM 643 N N . GLU A 1 79 ? -24.759 -7.636 26.635 1.00 85.38 79 GLU A N 1
ATOM 644 C CA . GLU A 1 79 ? -25.171 -8.613 27.653 1.00 85.38 79 GLU A CA 1
ATOM 645 C C . GLU A 1 79 ? -26.460 -9.343 27.276 1.00 85.38 79 GLU A C 1
ATOM 647 O O . GLU A 1 79 ? -26.510 -10.561 27.369 1.00 85.38 79 GLU A O 1
ATOM 652 N N . LYS A 1 80 ? -27.448 -8.644 26.700 1.00 79.62 80 LYS A N 1
ATOM 653 C CA . LYS A 1 80 ? -28.701 -9.256 26.209 1.00 79.62 80 LYS A CA 1
ATOM 654 C C . LYS A 1 80 ? -28.477 -10.339 25.147 1.00 79.62 80 LYS A C 1
ATOM 656 O O . LYS A 1 80 ? -29.332 -11.185 24.931 1.00 79.62 80 LYS A O 1
ATOM 661 N N . ARG A 1 81 ? -27.332 -10.305 24.456 1.00 77.44 81 ARG A N 1
ATOM 662 C CA . ARG A 1 81 ? -26.919 -11.362 23.521 1.00 77.44 81 ARG A CA 1
ATOM 663 C C . ARG A 1 81 ? -26.183 -12.499 24.232 1.00 77.44 81 ARG A C 1
ATOM 665 O O . ARG A 1 81 ? -26.273 -13.637 23.793 1.00 77.44 81 ARG A O 1
ATOM 672 N N . LYS A 1 82 ? -25.417 -12.179 25.276 1.00 70.94 82 LYS A N 1
ATOM 673 C CA . LYS A 1 82 ? -24.676 -13.157 26.084 1.00 70.94 82 LYS A CA 1
ATOM 674 C C . LYS A 1 82 ? -25.587 -13.930 27.046 1.00 70.94 82 LYS A C 1
ATOM 676 O O . LYS A 1 82 ? -25.246 -15.049 27.391 1.00 70.94 82 LYS A O 1
ATOM 681 N N . GLY A 1 83 ? -26.734 -13.358 27.418 1.00 60.62 83 GLY A N 1
ATOM 682 C CA . GLY A 1 83 ? -27.726 -13.945 28.323 1.00 60.62 83 GLY A CA 1
ATOM 683 C C . GLY A 1 83 ? -28.563 -15.087 27.742 1.00 60.62 83 GLY A C 1
ATOM 684 O O . GLY A 1 83 ? -29.322 -15.691 28.482 1.00 60.62 83 GLY A O 1
ATOM 685 N N . LEU A 1 84 ? -28.397 -15.458 26.467 1.00 55.00 84 LEU A N 1
ATOM 686 C CA . LEU A 1 84 ? -29.038 -16.653 25.888 1.00 55.00 84 LEU A CA 1
ATOM 687 C C . LEU A 1 84 ? -28.355 -17.974 26.325 1.00 55.00 84 LEU A C 1
ATOM 689 O O . LEU A 1 84 ? -28.313 -18.937 25.563 1.00 55.00 84 LEU A O 1
ATOM 693 N N . GLY A 1 85 ? -27.750 -17.998 27.516 1.00 51.06 85 GLY A N 1
ATOM 694 C CA . GLY A 1 85 ? -26.935 -19.110 28.008 1.00 51.06 85 GLY A CA 1
ATOM 695 C C . GLY A 1 85 ? -26.803 -19.215 29.530 1.00 51.06 85 GLY A C 1
ATOM 696 O O . GLY A 1 85 ? -25.899 -19.905 29.989 1.00 51.06 85 GLY A O 1
ATOM 697 N N . SER A 1 86 ? -27.657 -18.551 30.314 1.00 42.94 86 SER A N 1
ATOM 698 C CA . SER A 1 86 ? -27.760 -18.810 31.758 1.00 42.94 86 SER A CA 1
ATOM 699 C C . SER A 1 86 ? -29.077 -18.263 32.311 1.00 42.94 86 SER A C 1
ATOM 701 O O . SER A 1 86 ? -29.112 -17.204 32.937 1.00 42.94 86 SER A O 1
ATOM 703 N N . GLU A 1 87 ? -30.165 -18.981 32.054 1.00 42.72 87 GLU A N 1
ATOM 704 C CA . GLU A 1 87 ? -31.340 -18.935 32.920 1.00 42.72 87 GLU A CA 1
ATOM 705 C C . GLU A 1 87 ? -31.112 -19.989 34.010 1.00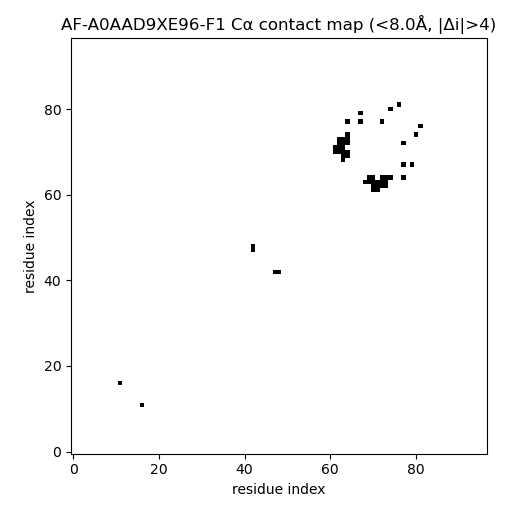 42.72 87 GLU A C 1
ATOM 707 O O . GLU A 1 87 ? -31.168 -21.188 33.752 1.00 42.72 87 GLU A O 1
ATOM 712 N N . THR A 1 88 ? -30.783 -19.547 35.222 1.00 36.00 88 THR A N 1
ATOM 713 C CA . THR A 1 88 ? -31.170 -20.279 36.430 1.00 36.00 88 THR A CA 1
ATOM 714 C C . THR A 1 88 ? -32.087 -19.362 37.208 1.00 36.00 88 THR A C 1
ATOM 716 O O . THR A 1 88 ? -31.713 -18.249 37.579 1.00 36.00 88 THR A O 1
ATOM 719 N N . GLU A 1 89 ? -33.304 -19.856 37.340 1.00 36.75 89 GLU A N 1
ATOM 720 C CA . GLU A 1 89 ? -34.485 -19.290 37.960 1.00 36.75 89 GLU A CA 1
ATOM 721 C C . GLU A 1 89 ? -34.181 -18.706 39.346 1.00 36.75 89 GLU A C 1
ATOM 723 O O . GLU A 1 89 ? -33.680 -19.391 40.235 1.00 36.75 89 GLU A O 1
ATOM 728 N N . ALA A 1 90 ? -34.521 -17.433 39.536 1.00 38.72 90 ALA A N 1
ATOM 729 C CA . ALA A 1 90 ? -34.797 -16.876 40.850 1.00 38.72 90 ALA A CA 1
ATOM 730 C C . ALA A 1 90 ? -36.318 -16.730 40.948 1.00 38.72 90 ALA A C 1
ATOM 732 O O . ALA A 1 90 ? -36.904 -15.820 40.361 1.00 38.72 90 ALA A O 1
ATOM 733 N N . THR A 1 91 ? -36.965 -17.671 41.635 1.00 38.88 91 THR A N 1
ATOM 734 C CA . THR A 1 91 ? -38.341 -17.507 42.105 1.00 38.88 91 THR A CA 1
ATOM 735 C C . THR A 1 91 ? -38.333 -16.524 43.269 1.00 38.88 91 THR A C 1
ATOM 737 O O . THR A 1 91 ? -37.890 -16.861 44.366 1.00 38.88 91 THR A O 1
ATOM 740 N N . ASP A 1 92 ? -38.812 -15.312 43.011 1.00 37.38 92 ASP A N 1
ATOM 741 C CA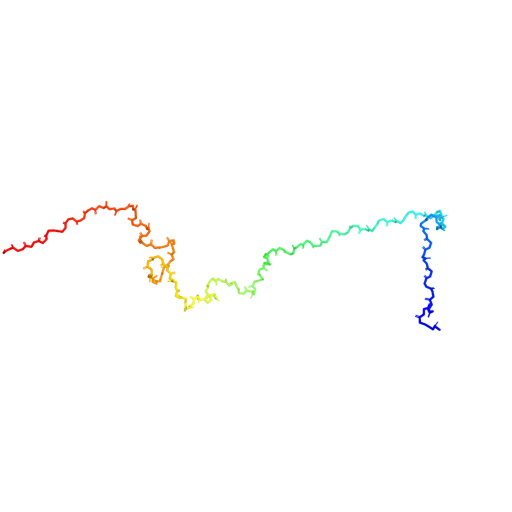 . ASP A 1 92 ? -39.189 -14.326 44.019 1.00 37.38 92 ASP A CA 1
ATOM 742 C C . ASP A 1 92 ? -40.643 -14.626 44.435 1.00 37.38 92 ASP A C 1
ATOM 744 O O . ASP A 1 92 ? -41.542 -14.627 43.592 1.00 37.38 92 ASP A O 1
ATOM 748 N N . VAL A 1 93 ? -40.872 -14.956 45.710 1.00 40.78 93 VAL A N 1
ATOM 749 C CA . VAL A 1 93 ? -42.212 -15.017 46.315 1.00 40.78 93 VAL A CA 1
ATOM 750 C C . VAL A 1 93 ? -42.344 -13.805 47.236 1.00 40.78 93 VAL A C 1
ATOM 752 O O . VAL A 1 93 ? -41.858 -13.821 48.364 1.00 40.78 93 VAL A O 1
ATOM 755 N N . ALA A 1 94 ? -43.006 -12.760 46.740 1.00 45.72 94 ALA A N 1
ATOM 756 C CA . ALA A 1 94 ? -43.770 -11.804 47.546 1.00 45.72 94 ALA A CA 1
ATOM 757 C C . ALA A 1 94 ? -45.176 -12.423 47.774 1.00 45.72 94 ALA A C 1
ATOM 759 O O . ALA A 1 94 ? -45.621 -13.203 46.936 1.00 45.72 94 ALA A O 1
ATOM 760 N N . GLU A 1 95 ? -45.964 -12.208 48.830 1.00 38.03 95 GLU A N 1
ATOM 761 C CA . GLU A 1 95 ? -46.113 -11.115 49.793 1.00 38.03 95 GLU A CA 1
ATOM 762 C C . GLU A 1 95 ? -47.098 -11.574 50.915 1.00 38.03 95 GLU A C 1
ATOM 764 O O . GLU A 1 95 ? -47.837 -12.537 50.724 1.00 38.03 95 GLU A O 1
ATOM 769 N N . SER A 1 96 ? -47.137 -10.813 52.022 1.00 41.75 96 SER A N 1
ATOM 770 C CA . SER A 1 96 ? -48.290 -10.481 52.904 1.00 41.75 96 SER A CA 1
ATOM 771 C C . SER A 1 96 ? -48.965 -11.512 53.843 1.00 41.75 96 SER A C 1
ATOM 773 O O . SER A 1 96 ? -49.823 -12.297 53.449 1.00 41.75 96 SER A O 1
ATOM 775 N N . THR A 1 97 ? -48.735 -11.353 55.158 1.00 43.16 97 THR A N 1
ATOM 776 C CA . THR A 1 97 ? -49.708 -10.854 56.172 1.00 43.16 97 THR A CA 1
ATOM 777 C C . THR A 1 97 ? -48.969 -10.518 57.467 1.00 43.16 97 THR A C 1
ATOM 779 O O . THR A 1 97 ? -48.089 -11.316 57.858 1.00 43.16 97 THR A O 1
#

Foldseek 3Di:
DPPCPPDDDDDDDPVPDDDDPDDPDDDPDDDDPDDDDPPDDPADPPDDDDDVPPDDDDPDDFEADPVVRDTDDYPVPDVVVVVVPDDDDDDDDDDDD

Secondary structure (DSSP, 8-state):
--TT-S--PPPPPGGGS----PPPPPPPP------S--SSPPPPTTS----GGGS----S---B-TTT--BS--TTT-HHHHTTT------------

Organism: NCBI:txid168575